Protein AF-A0A1C6ELF5-F1 (afdb_monomer_lite)

Secondary structure (DSSP, 8-state):
--------SEE-HHHHHHHHHHTT----HHHHHHHHHTT--TTEEEEESSSEEEEEEHHHHHHHHHHTT-----

Radius of gyration: 13.24 Å; chains: 1; bounding box: 29×34×34 Å

pLDDT: mean 90.08, std 12.37, range [38.72, 97.38]

Structure (mmCIF, N/CA/C/O backbone):
data_AF-A0A1C6ELF5-F1
#
_entry.id   AF-A0A1C6ELF5-F1
#
loop_
_atom_site.group_PDB
_atom_site.id
_atom_site.type_symbol
_atom_site.label_atom_id
_atom_site.label_alt_id
_atom_site.label_comp_id
_atom_site.label_asym_id
_atom_site.label_entity_id
_atom_site.label_seq_id
_atom_site.pdbx_PDB_ins_code
_atom_site.Cartn_x
_atom_site.Cartn_y
_atom_site.Cartn_z
_atom_site.occupancy
_atom_site.B_iso_or_equiv
_atom_site.auth_seq_id
_atom_site.auth_comp_id
_atom_site.auth_asym_id
_atom_site.auth_atom_id
_atom_site.pdbx_PDB_model_num
ATOM 1 N N . MET A 1 1 ? 13.486 25.936 18.315 1.00 38.72 1 MET A N 1
ATOM 2 C CA . MET A 1 1 ? 14.147 25.384 17.116 1.00 38.72 1 MET A CA 1
ATOM 3 C C . MET A 1 1 ? 13.103 24.549 16.406 1.00 38.72 1 MET A C 1
ATOM 5 O O . MET A 1 1 ? 12.756 23.491 16.905 1.00 38.72 1 MET A O 1
ATOM 9 N N . THR A 1 2 ? 12.478 25.083 15.359 1.00 46.25 2 THR A N 1
ATOM 10 C CA . THR A 1 2 ? 11.530 24.312 14.550 1.00 46.25 2 THR A CA 1
ATOM 11 C C . THR A 1 2 ? 12.357 23.419 13.646 1.00 46.25 2 THR A C 1
ATOM 13 O O . THR A 1 2 ? 12.963 23.897 12.692 1.00 46.25 2 THR A O 1
ATOM 16 N N . GLU A 1 3 ? 12.461 22.151 14.017 1.00 50.03 3 GLU A N 1
ATOM 17 C CA . GLU A 1 3 ? 13.031 21.109 13.178 1.00 50.03 3 GLU A CA 1
ATOM 18 C C . GLU A 1 3 ? 12.157 21.040 11.920 1.00 50.03 3 GLU A C 1
ATOM 20 O O . GLU A 1 3 ? 11.040 20.525 11.949 1.00 50.03 3 GLU A O 1
ATOM 25 N N . THR A 1 4 ? 12.597 21.680 10.834 1.00 52.78 4 THR A N 1
ATOM 26 C CA . THR A 1 4 ? 11.987 21.515 9.516 1.00 52.78 4 THR A CA 1
ATOM 27 C C . THR A 1 4 ? 12.250 20.077 9.115 1.00 52.78 4 THR A C 1
ATOM 29 O O . THR A 1 4 ? 13.297 19.762 8.556 1.00 52.78 4 THR A O 1
ATOM 32 N N . THR A 1 5 ? 11.338 19.186 9.489 1.00 58.69 5 THR A N 1
ATOM 33 C CA . THR A 1 5 ? 11.342 17.803 9.035 1.00 58.69 5 THR A CA 1
ATOM 34 C C . THR A 1 5 ? 11.228 17.876 7.519 1.00 58.69 5 THR A C 1
ATOM 36 O O . THR A 1 5 ? 10.193 18.294 7.001 1.00 58.69 5 THR A O 1
ATOM 39 N N . GLU A 1 6 ? 12.318 17.586 6.807 1.00 69.69 6 GLU A N 1
ATOM 40 C CA . GLU A 1 6 ? 12.324 17.606 5.348 1.00 69.69 6 GLU A CA 1
ATOM 41 C C . GLU A 1 6 ? 11.166 16.746 4.842 1.00 69.69 6 GLU A C 1
ATOM 43 O O . GLU A 1 6 ? 11.065 15.554 5.154 1.00 69.69 6 GLU A O 1
ATOM 48 N N . TYR A 1 7 ? 10.252 17.369 4.099 1.00 75.38 7 TYR A N 1
ATOM 49 C CA . TYR A 1 7 ? 9.120 16.663 3.529 1.00 75.38 7 TYR A CA 1
ATOM 50 C C . TYR A 1 7 ? 9.640 15.627 2.530 1.00 75.38 7 TYR A C 1
ATOM 52 O O . TYR A 1 7 ? 10.154 15.972 1.466 1.00 75.38 7 TYR A O 1
ATOM 60 N N . LYS A 1 8 ? 9.499 14.343 2.873 1.00 82.00 8 LYS A N 1
ATOM 61 C CA . LYS A 1 8 ? 9.827 13.233 1.976 1.00 82.00 8 LYS A CA 1
ATOM 62 C C . LYS A 1 8 ? 8.618 12.929 1.088 1.00 82.00 8 LYS A C 1
ATOM 64 O O . LYS A 1 8 ? 7.615 12.439 1.614 1.00 82.00 8 LYS A O 1
ATOM 69 N N . PRO A 1 9 ? 8.685 13.168 -0.234 1.00 90.44 9 PRO A N 1
ATOM 70 C CA . PRO A 1 9 ? 7.539 12.986 -1.130 1.00 90.44 9 PRO A CA 1
ATOM 71 C C . PRO A 1 9 ? 7.129 11.516 -1.301 1.00 90.44 9 PRO A C 1
ATOM 73 O O . PRO A 1 9 ? 6.001 11.234 -1.712 1.00 90.44 9 PRO A O 1
ATOM 76 N N . THR A 1 10 ? 8.020 10.582 -0.970 1.00 94.75 10 THR A N 1
ATOM 77 C CA . THR A 1 10 ? 7.805 9.141 -1.093 1.00 94.75 10 THR A CA 1
ATOM 78 C C . THR A 1 10 ? 7.939 8.419 0.247 1.00 94.75 10 THR A C 1
ATOM 80 O O . THR A 1 10 ? 8.472 8.948 1.228 1.00 94.75 10 THR A O 1
ATOM 83 N N . LEU A 1 11 ? 7.405 7.201 0.276 1.00 94.56 11 LEU A N 1
ATOM 84 C CA . LEU A 1 11 ? 7.526 6.231 1.355 1.00 94.56 11 LEU A CA 1
ATOM 85 C C . LEU A 1 11 ? 8.289 5.003 0.861 1.00 94.56 11 LEU A C 1
ATOM 87 O O . LEU A 1 11 ? 8.154 4.571 -0.282 1.00 94.56 11 LEU A O 1
ATOM 91 N N . THR A 1 12 ? 9.028 4.380 1.763 1.00 92.44 12 THR A N 1
ATOM 92 C CA . THR A 1 12 ? 9.495 3.006 1.606 1.00 92.44 12 THR A CA 1
ATOM 93 C C . THR A 1 12 ? 8.365 2.019 1.911 1.00 92.44 12 THR A C 1
ATOM 95 O O . THR A 1 12 ? 7.401 2.321 2.621 1.00 92.44 12 THR A O 1
ATOM 98 N N . ALA A 1 13 ? 8.501 0.778 1.434 1.00 92.06 13 ALA A N 1
ATOM 99 C CA . ALA A 1 13 ? 7.553 -0.288 1.771 1.00 92.06 13 ALA A CA 1
ATOM 100 C C . ALA A 1 13 ? 7.505 -0.591 3.284 1.00 92.06 13 ALA A C 1
ATOM 102 O O . ALA A 1 13 ? 6.479 -1.062 3.775 1.00 92.06 13 ALA A O 1
ATOM 103 N N . LEU A 1 14 ? 8.600 -0.330 4.013 1.00 93.00 14 LEU A N 1
ATOM 104 C CA . LEU A 1 14 ? 8.662 -0.495 5.465 1.00 93.00 14 LEU A CA 1
ATOM 105 C C . LEU A 1 14 ? 7.853 0.594 6.180 1.00 93.00 14 LEU A C 1
ATOM 107 O O . LEU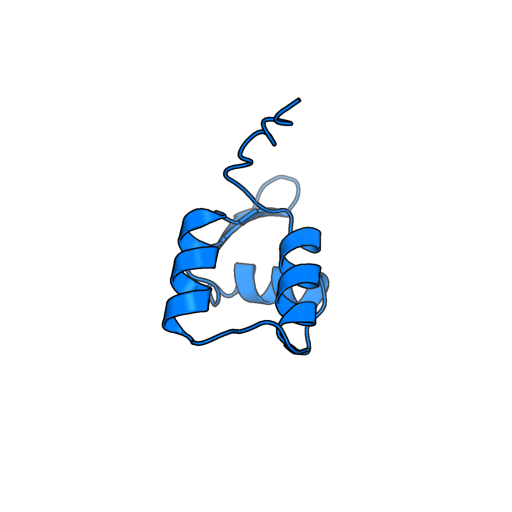 A 1 14 ? 7.025 0.264 7.021 1.00 93.00 14 LEU A O 1
ATOM 111 N N . GLU A 1 15 ? 8.018 1.862 5.796 1.00 94.94 15 GLU A N 1
ATOM 112 C CA . GLU A 1 15 ? 7.241 2.971 6.371 1.00 94.94 15 GLU A CA 1
ATOM 113 C C . GLU A 1 15 ? 5.737 2.785 6.126 1.00 94.94 15 GLU A C 1
ATOM 115 O O . GLU A 1 15 ? 4.933 2.929 7.047 1.00 94.94 15 GLU A O 1
ATOM 120 N N . LEU A 1 16 ? 5.350 2.378 4.909 1.00 95.81 16 LEU A N 1
ATOM 121 C CA . LEU A 1 16 ? 3.956 2.056 4.591 1.00 95.81 16 LEU A CA 1
ATOM 122 C C . LEU A 1 16 ? 3.424 0.894 5.450 1.00 95.81 16 LEU A C 1
ATOM 124 O O . LEU A 1 16 ? 2.285 0.925 5.916 1.00 95.81 16 LEU A O 1
ATOM 128 N N . TYR A 1 17 ? 4.240 -0.141 5.663 1.00 96.00 17 TYR A N 1
ATOM 129 C CA . TYR A 1 17 ? 3.899 -1.268 6.532 1.00 96.00 17 TYR A CA 1
ATOM 130 C C . TYR A 1 17 ? 3.639 -0.828 7.971 1.00 96.00 17 TYR A C 1
ATOM 132 O O . TYR A 1 17 ? 2.610 -1.199 8.543 1.00 96.00 17 TYR A O 1
ATOM 140 N N . GLU A 1 18 ? 4.553 -0.057 8.552 1.00 95.88 18 GLU A N 1
ATOM 141 C CA . GLU A 1 18 ? 4.461 0.382 9.941 1.00 95.88 18 GLU A CA 1
ATOM 142 C C . GLU A 1 18 ? 3.235 1.266 10.165 1.00 95.88 18 GLU A C 1
ATOM 144 O O . GLU A 1 18 ? 2.500 1.061 11.132 1.00 95.88 18 GLU A O 1
ATOM 149 N N . ASP A 1 19 ? 2.962 2.190 9.244 1.00 96.25 19 ASP A N 1
ATOM 150 C CA . ASP A 1 19 ? 1.794 3.063 9.328 1.00 96.25 19 ASP A CA 1
ATOM 151 C C . ASP A 1 19 ? 0.477 2.276 9.236 1.00 96.25 19 ASP A C 1
ATOM 153 O O . ASP A 1 19 ? -0.397 2.390 10.103 1.00 96.25 19 ASP A O 1
ATOM 157 N N . LEU A 1 20 ? 0.353 1.382 8.250 1.00 95.88 20 LEU A N 1
ATOM 158 C CA . LEU A 1 20 ? -0.834 0.538 8.107 1.00 95.88 20 LEU A CA 1
ATOM 159 C C . LEU A 1 20 ? -1.050 -0.357 9.337 1.00 95.88 20 LEU A C 1
ATOM 161 O O . LEU A 1 20 ? -2.192 -0.564 9.753 1.00 95.88 20 LEU A O 1
ATOM 165 N N . ARG A 1 21 ? 0.024 -0.855 9.964 1.00 95.81 21 ARG A N 1
ATOM 166 C CA . ARG A 1 21 ? -0.061 -1.615 11.223 1.00 95.81 21 ARG A CA 1
ATOM 167 C C . ARG A 1 21 ? -0.562 -0.765 12.385 1.00 95.81 21 ARG A C 1
ATOM 169 O O . ARG A 1 21 ? -1.376 -1.269 13.156 1.00 95.81 21 ARG A O 1
ATOM 176 N N . ARG A 1 22 ? -0.145 0.502 12.490 1.00 95.62 22 ARG A N 1
ATOM 177 C CA . ARG A 1 22 ? -0.687 1.462 13.476 1.00 95.62 22 ARG A CA 1
ATOM 178 C C . ARG A 1 22 ? -2.170 1.750 13.240 1.00 95.62 22 ARG A C 1
ATOM 180 O O . ARG A 1 22 ? -2.902 2.001 14.188 1.00 95.62 22 ARG A O 1
ATOM 187 N N . CYS A 1 23 ? -2.635 1.634 11.997 1.00 94.88 23 CYS A N 1
ATOM 188 C CA . CYS A 1 23 ? -4.058 1.677 11.650 1.00 94.88 23 CYS A CA 1
ATOM 189 C C . CYS A 1 23 ? -4.795 0.333 11.858 1.00 94.88 23 CYS A C 1
ATOM 191 O O . CYS A 1 23 ? -5.941 0.184 11.440 1.00 94.88 23 CYS A O 1
ATOM 193 N N . GLY A 1 24 ? -4.146 -0.684 12.439 1.00 94.81 24 GLY A N 1
ATOM 194 C CA . GLY A 1 24 ? -4.731 -2.010 12.680 1.00 94.81 24 GLY A CA 1
ATOM 195 C C . GLY A 1 24 ? -4.774 -2.955 11.488 1.00 94.81 24 GLY A C 1
ATOM 196 O O . GLY A 1 24 ? -5.295 -4.069 11.598 1.00 94.81 24 GLY A O 1
ATOM 197 N N . VAL A 1 25 ? -4.221 -2.563 10.341 1.00 94.38 25 VAL A N 1
ATOM 198 C CA . VAL A 1 25 ? -4.228 -3.405 9.146 1.00 94.38 25 VAL A CA 1
ATOM 199 C C . VAL A 1 25 ? -3.279 -4.585 9.353 1.00 94.38 25 VAL A C 1
ATOM 201 O O . VAL A 1 25 ? -2.081 -4.435 9.598 1.00 94.38 25 VAL A O 1
ATOM 204 N N . LYS A 1 26 ? -3.801 -5.808 9.225 1.00 93.38 26 LYS A N 1
ATOM 205 C CA . LYS A 1 26 ? -2.996 -7.039 9.275 1.00 93.38 26 LYS A CA 1
ATOM 206 C C . LYS A 1 26 ? -2.237 -7.225 7.957 1.00 93.38 26 LYS A C 1
ATOM 208 O O . LYS A 1 26 ? -2.735 -7.828 6.997 1.00 93.38 26 LYS A O 1
ATOM 213 N N . THR A 1 27 ? -1.026 -6.681 7.918 1.00 94.38 27 THR A N 1
ATOM 214 C CA . THR A 1 27 ? -0.141 -6.716 6.751 1.00 94.38 27 THR A CA 1
ATOM 215 C C . THR A 1 27 ? 1.321 -6.983 7.127 1.00 94.38 27 THR A C 1
ATOM 217 O O . THR A 1 27 ? 1.646 -7.099 8.305 1.00 94.38 27 THR A O 1
ATOM 220 N N . SER A 1 28 ? 2.178 -7.137 6.120 1.00 93.69 28 SER A N 1
ATOM 221 C CA . SER A 1 28 ? 3.632 -7.318 6.211 1.00 93.69 28 SER A CA 1
ATOM 222 C C . SER A 1 28 ? 4.306 -6.632 5.013 1.00 93.69 28 SER A C 1
ATOM 224 O O . SER A 1 28 ? 3.626 -6.408 4.004 1.00 93.69 28 SER A O 1
ATOM 226 N N . PRO A 1 29 ? 5.621 -6.338 5.054 1.00 92.25 29 PRO A N 1
ATOM 227 C CA . PRO A 1 29 ? 6.321 -5.759 3.905 1.00 92.25 29 PRO A CA 1
ATOM 228 C C . PRO A 1 29 ? 6.160 -6.594 2.624 1.00 92.25 29 PRO A C 1
ATOM 230 O O . PRO A 1 29 ? 5.900 -6.046 1.556 1.00 92.25 29 PRO A O 1
ATOM 233 N N . THR A 1 30 ? 6.220 -7.927 2.729 1.00 93.50 30 THR A N 1
ATOM 234 C CA . THR A 1 30 ? 6.007 -8.846 1.597 1.00 93.50 30 THR A CA 1
ATOM 235 C C . THR A 1 30 ? 4.593 -8.739 1.029 1.00 93.50 30 THR A C 1
ATOM 237 O O . THR A 1 30 ? 4.423 -8.660 -0.186 1.00 93.50 30 THR A O 1
ATOM 240 N N . LYS A 1 31 ? 3.570 -8.689 1.894 1.00 94.81 31 LYS A N 1
ATOM 241 C CA . LYS A 1 31 ? 2.172 -8.550 1.462 1.00 94.81 31 LYS A CA 1
ATOM 242 C C . LYS A 1 31 ? 1.925 -7.201 0.787 1.00 94.81 31 LYS A C 1
ATOM 244 O O . LYS A 1 31 ? 1.218 -7.154 -0.212 1.00 94.81 31 LYS A O 1
ATOM 249 N N . ILE A 1 32 ? 2.526 -6.125 1.295 1.00 95.56 32 ILE A N 1
ATOM 250 C CA . ILE A 1 32 ? 2.452 -4.796 0.676 1.00 95.56 32 ILE A CA 1
ATOM 251 C C . ILE A 1 32 ? 3.055 -4.811 -0.720 1.00 95.56 32 ILE A C 1
ATOM 253 O O . ILE A 1 32 ? 2.372 -4.417 -1.658 1.00 95.56 32 ILE A O 1
ATOM 257 N N . LYS A 1 33 ? 4.277 -5.328 -0.880 1.00 94.56 33 LYS A N 1
ATOM 258 C CA . LYS A 1 33 ? 4.929 -5.433 -2.193 1.00 94.56 33 LYS A CA 1
ATOM 259 C C . LYS A 1 33 ? 4.064 -6.196 -3.200 1.00 94.56 33 LYS A C 1
ATOM 261 O O . LYS A 1 33 ? 3.830 -5.696 -4.295 1.00 94.56 33 LYS A O 1
ATOM 266 N N . ALA A 1 34 ? 3.506 -7.339 -2.794 1.00 95.06 34 ALA A N 1
ATOM 267 C CA . ALA A 1 34 ? 2.611 -8.125 -3.643 1.00 95.06 34 ALA A CA 1
ATOM 268 C C . ALA A 1 34 ? 1.334 -7.357 -4.038 1.00 95.06 34 ALA A C 1
ATOM 270 O O . ALA A 1 34 ? 0.898 -7.429 -5.183 1.00 95.06 34 ALA A O 1
ATOM 271 N N . LEU A 1 35 ? 0.736 -6.593 -3.117 1.00 95.69 35 LEU A N 1
ATOM 27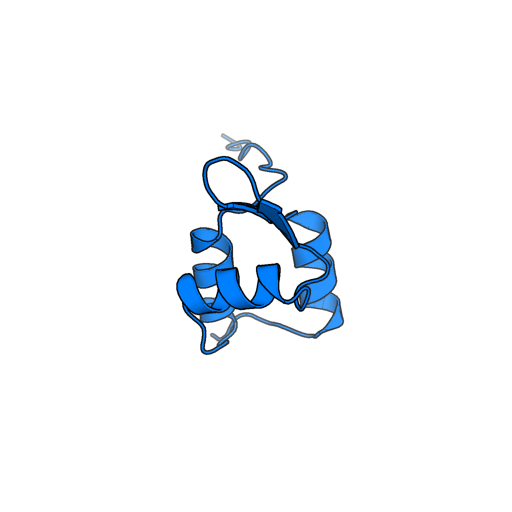2 C CA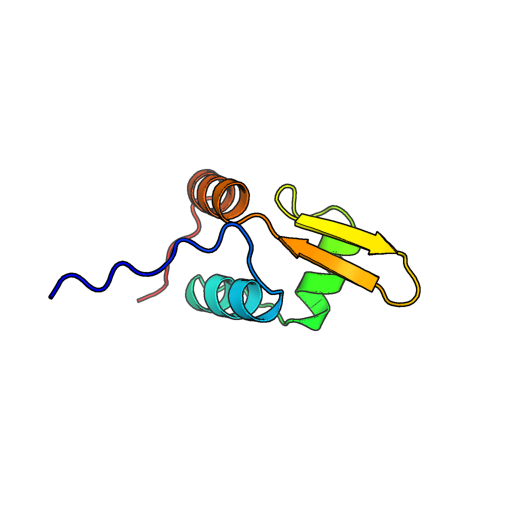 . LEU A 1 35 ? -0.449 -5.777 -3.405 1.00 95.69 35 LEU A CA 1
ATOM 273 C C . LEU A 1 35 ? -0.143 -4.595 -4.335 1.00 95.69 35 LEU A C 1
ATOM 275 O O . LEU A 1 35 ? -0.989 -4.259 -5.164 1.00 95.69 35 LEU A O 1
ATOM 279 N N . ILE A 1 36 ? 1.050 -4.000 -4.233 1.00 96.31 36 ILE A N 1
ATOM 280 C CA . ILE A 1 36 ? 1.516 -2.969 -5.173 1.00 96.31 36 ILE A CA 1
ATOM 281 C C . ILE A 1 36 ? 1.658 -3.574 -6.575 1.00 96.31 36 ILE A C 1
ATOM 283 O O . ILE A 1 36 ? 1.080 -3.043 -7.516 1.00 96.31 36 ILE A O 1
ATOM 287 N N . GLN A 1 37 ? 2.319 -4.729 -6.705 1.00 94.88 37 GLN A N 1
ATOM 288 C CA . GLN A 1 37 ? 2.471 -5.432 -7.991 1.00 94.88 37 GLN A CA 1
ATOM 289 C C . GLN A 1 37 ? 1.129 -5.830 -8.619 1.00 94.88 37 GLN A C 1
ATOM 291 O O . GLN A 1 37 ? 0.968 -5.803 -9.833 1.00 94.88 37 GLN A O 1
ATOM 296 N N . GLN A 1 38 ? 0.136 -6.170 -7.797 1.00 95.25 38 GLN A N 1
ATOM 297 C CA . GLN A 1 38 ? -1.226 -6.470 -8.250 1.00 95.25 38 GLN A CA 1
ATOM 298 C C . GLN A 1 38 ? -2.067 -5.217 -8.561 1.00 95.25 38 GLN A C 1
ATOM 300 O O . GLN A 1 38 ? -3.267 -5.343 -8.827 1.00 95.25 38 GLN A O 1
ATOM 305 N N . GLY A 1 39 ? -1.493 -4.014 -8.457 1.00 94.50 39 GLY A N 1
ATOM 306 C CA . GLY A 1 39 ? -2.183 -2.746 -8.700 1.00 94.50 39 GLY A CA 1
ATOM 307 C C . GLY A 1 39 ? -3.305 -2.446 -7.700 1.00 94.50 39 GLY A C 1
ATOM 308 O O . GLY A 1 39 ? -4.251 -1.734 -8.027 1.00 94.50 39 GLY A O 1
ATOM 309 N N . LYS A 1 40 ? -3.261 -3.016 -6.487 1.00 95.25 40 LYS A N 1
ATOM 310 C CA . LYS A 1 40 ? -4.315 -2.829 -5.470 1.00 95.25 40 LYS A CA 1
ATOM 311 C C . LYS A 1 40 ? -4.194 -1.512 -4.710 1.00 95.25 40 LYS A C 1
ATOM 313 O O . LYS A 1 40 ? -5.173 -1.080 -4.103 1.00 95.25 40 LYS A O 1
ATOM 318 N N . TYR A 1 41 ? -3.021 -0.884 -4.738 1.00 95.38 41 TYR A N 1
ATOM 319 C CA . TYR A 1 41 ? -2.781 0.410 -4.112 1.00 95.38 41 TYR A CA 1
ATOM 320 C C . TYR A 1 41 ? -2.643 1.502 -5.176 1.00 95.3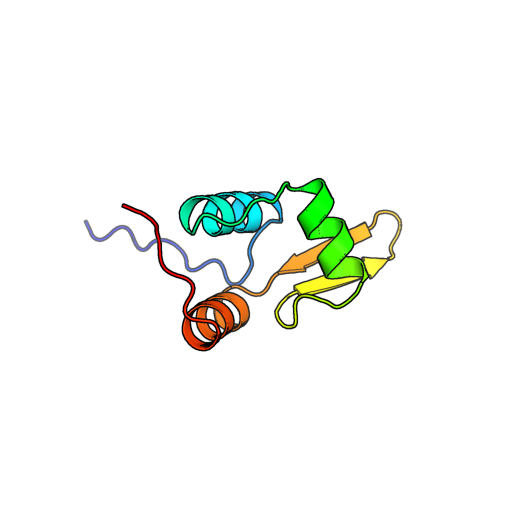8 41 TYR A C 1
ATOM 322 O O . TYR A 1 41 ? -1.634 1.532 -5.870 1.00 95.38 41 TYR A O 1
ATOM 330 N N . PRO A 1 42 ? -3.616 2.426 -5.296 1.00 95.38 42 PRO A N 1
ATOM 331 C CA . PRO A 1 42 ? -3.607 3.455 -6.342 1.00 95.38 42 PRO A CA 1
ATOM 332 C C . PRO A 1 42 ? -2.537 4.540 -6.127 1.00 95.38 42 PRO A C 1
ATOM 334 O O . PRO A 1 42 ? -2.330 5.383 -6.990 1.00 95.38 42 PRO A O 1
ATOM 337 N N . PHE A 1 43 ? -1.885 4.539 -4.965 1.00 96.94 43 PHE A N 1
ATOM 338 C CA . PHE A 1 43 ? -0.850 5.490 -4.556 1.00 96.94 43 PHE A CA 1
ATOM 339 C C . PHE A 1 43 ? 0.572 4.927 -4.697 1.00 96.94 43 PHE A C 1
ATOM 341 O O . PHE A 1 43 ? 1.530 5.562 -4.257 1.00 96.94 43 PHE A O 1
ATOM 348 N N . ALA A 1 44 ? 0.714 3.719 -5.243 1.00 97.31 44 ALA A N 1
ATOM 349 C CA . ALA A 1 44 ? 1.994 3.048 -5.372 1.00 97.31 44 ALA A CA 1
ATOM 350 C C . ALA A 1 44 ? 2.119 2.360 -6.729 1.00 97.31 44 ALA A C 1
ATOM 352 O O . ALA A 1 44 ? 1.143 1.840 -7.268 1.00 97.31 44 ALA A O 1
ATOM 353 N N . VAL A 1 45 ? 3.338 2.320 -7.249 1.00 95.56 45 VAL A N 1
ATOM 354 C CA . VAL A 1 45 ? 3.681 1.633 -8.492 1.00 95.56 45 VAL A CA 1
ATOM 355 C C . VAL A 1 45 ? 4.856 0.694 -8.255 1.00 95.56 45 VAL A C 1
ATOM 357 O O . VAL A 1 45 ? 5.709 0.936 -7.398 1.00 95.56 45 VAL A O 1
ATOM 360 N N . SER A 1 46 ? 4.884 -0.403 -9.005 1.00 95.12 46 SER A N 1
ATOM 361 C CA . SER A 1 46 ? 6.050 -1.277 -9.103 1.00 95.12 46 SER A CA 1
ATOM 362 C C . SER A 1 46 ? 6.643 -1.171 -10.499 1.00 95.12 46 SER A C 1
ATOM 364 O O . SER A 1 46 ? 5.910 -1.305 -11.479 1.00 95.12 46 SER A O 1
ATOM 366 N N . CYS A 1 47 ? 7.957 -1.000 -10.577 1.00 90.62 47 CYS A N 1
ATOM 367 C CA . CYS A 1 47 ? 8.703 -0.983 -11.828 1.00 90.62 47 CYS A CA 1
ATOM 368 C C . CYS A 1 47 ? 9.609 -2.213 -11.881 1.00 90.62 47 CYS A C 1
ATOM 370 O O . CYS A 1 47 ? 10.424 -2.440 -10.983 1.00 90.62 47 CYS A O 1
ATOM 372 N N . GLU A 1 48 ? 9.460 -3.027 -12.925 1.00 89.50 48 GLU A N 1
ATOM 373 C CA . GLU A 1 48 ? 10.358 -4.155 -13.160 1.00 89.50 48 GLU A CA 1
ATOM 374 C C . GLU A 1 48 ? 11.624 -3.666 -13.872 1.00 89.50 48 GLU A C 1
ATOM 376 O O . GLU A 1 48 ? 11.583 -3.254 -15.030 1.00 89.50 48 GLU A O 1
ATOM 381 N N . MET A 1 49 ? 12.749 -3.686 -13.153 1.00 87.81 49 MET A N 1
ATOM 382 C CA . MET A 1 49 ? 14.091 -3.425 -13.682 1.00 87.81 49 MET A CA 1
ATOM 383 C C . MET A 1 49 ? 14.991 -4.650 -13.432 1.00 87.81 49 MET A C 1
ATOM 385 O O . MET A 1 49 ? 14.508 -5.780 -13.405 1.00 87.81 49 MET A O 1
ATOM 389 N N . SER A 1 50 ? 16.300 -4.456 -13.212 1.00 90.00 50 SER A N 1
ATOM 390 C CA . SER A 1 50 ? 17.195 -5.532 -12.746 1.00 90.00 50 SER A CA 1
ATOM 391 C C . SER A 1 50 ? 16.780 -6.088 -11.376 1.00 90.00 50 SER A C 1
ATOM 393 O O . SER A 1 50 ? 16.984 -7.266 -11.097 1.00 90.00 50 SER A O 1
ATOM 395 N N . HIS A 1 51 ? 16.153 -5.248 -10.551 1.00 86.50 51 HIS A N 1
ATOM 396 C CA . HIS A 1 51 ? 15.396 -5.619 -9.362 1.00 86.50 51 HIS A CA 1
ATOM 397 C C . HIS A 1 51 ? 14.040 -4.907 -9.407 1.00 86.50 51 HIS A C 1
ATOM 399 O O . HIS A 1 51 ? 13.916 -3.843 -10.012 1.00 86.50 51 HIS A O 1
ATOM 405 N N . THR A 1 52 ? 13.014 -5.480 -8.774 1.00 88.75 52 THR A N 1
ATOM 406 C CA . THR A 1 52 ? 11.723 -4.794 -8.652 1.00 88.75 52 THR A CA 1
ATOM 407 C C . THR A 1 52 ? 11.857 -3.610 -7.703 1.00 88.75 52 THR A C 1
ATOM 409 O O . THR A 1 52 ? 12.114 -3.787 -6.507 1.00 88.75 52 THR A O 1
ATOM 412 N N . GLU A 1 53 ? 11.624 -2.417 -8.232 1.00 90.94 53 GLU A N 1
ATOM 413 C CA . GLU A 1 53 ? 11.561 -1.185 -7.458 1.00 90.94 53 GLU A CA 1
ATOM 414 C C . GLU A 1 53 ? 10.108 -0.812 -7.159 1.00 90.94 53 GLU A C 1
ATOM 416 O O . GLU A 1 53 ? 9.183 -1.165 -7.895 1.00 90.94 53 GLU A O 1
ATOM 421 N N . PHE A 1 54 ? 9.906 -0.121 -6.037 1.00 93.44 54 PHE A N 1
ATOM 422 C CA . PHE A 1 54 ? 8.592 0.293 -5.559 1.00 93.44 54 PHE A CA 1
ATOM 423 C C . PHE A 1 54 ? 8.623 1.784 -5.260 1.00 93.44 54 PHE A C 1
ATO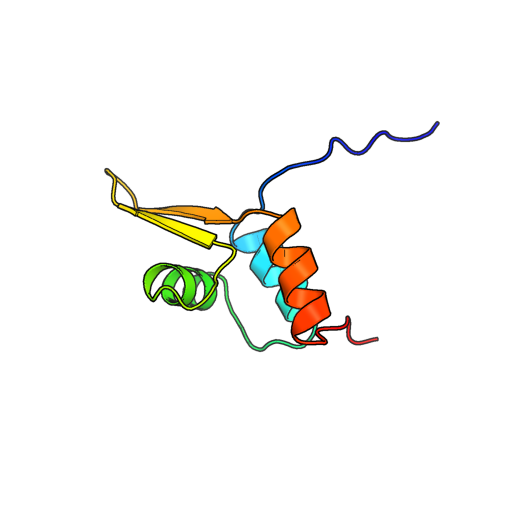M 425 O O . PHE A 1 54 ? 9.390 2.221 -4.402 1.00 93.44 54 PHE A O 1
ATOM 432 N N . GLU A 1 55 ? 7.745 2.542 -5.905 1.00 94.31 55 GLU A N 1
ATOM 433 C CA . GLU A 1 55 ? 7.516 3.945 -5.580 1.00 94.31 55 GLU A CA 1
ATOM 434 C C . GLU A 1 55 ? 6.159 4.077 -4.897 1.00 94.31 55 GLU A C 1
ATOM 436 O O . GLU A 1 55 ? 5.134 3.653 -5.431 1.00 94.31 55 GLU A O 1
ATOM 441 N N . ILE A 1 56 ? 6.147 4.644 -3.693 1.00 97.06 56 ILE A N 1
ATOM 442 C CA . ILE A 1 56 ? 4.933 4.870 -2.906 1.00 97.06 56 ILE A CA 1
ATOM 443 C C . ILE A 1 56 ? 4.842 6.371 -2.664 1.00 97.06 56 ILE A C 1
ATOM 445 O O . ILE A 1 56 ? 5.678 6.939 -1.960 1.00 97.06 56 ILE A O 1
ATOM 449 N N . TYR A 1 57 ? 3.841 7.025 -3.242 1.00 97.19 57 TYR A N 1
ATOM 450 C CA . TYR A 1 57 ? 3.686 8.472 -3.149 1.00 97.19 57 TYR A CA 1
ATOM 451 C C . TYR A 1 57 ? 2.957 8.840 -1.856 1.00 97.19 57 TYR A C 1
ATOM 453 O O . TYR A 1 57 ? 1.823 8.413 -1.627 1.00 97.19 57 TYR A O 1
ATOM 461 N N . ARG A 1 58 ? 3.598 9.656 -1.010 1.00 96.31 58 ARG A N 1
ATOM 462 C CA . ARG A 1 58 ? 3.096 9.982 0.333 1.00 96.31 58 ARG A CA 1
ATOM 463 C C . ARG A 1 58 ? 1.742 10.688 0.292 1.00 96.31 58 ARG A C 1
ATOM 465 O O . ARG A 1 58 ? 0.803 10.228 0.929 1.00 96.31 58 ARG A O 1
ATOM 472 N N . LYS A 1 59 ? 1.622 11.762 -0.491 1.00 95.69 59 LYS A N 1
ATOM 473 C CA . LYS A 1 59 ? 0.382 12.549 -0.567 1.00 95.69 59 LYS A CA 1
ATOM 474 C C . LYS A 1 59 ? -0.820 11.721 -1.071 1.00 95.69 59 LYS A C 1
ATOM 476 O O . LYS A 1 59 ? -1.823 11.677 -0.365 1.00 95.69 59 LYS A O 1
ATOM 481 N N . PRO A 1 60 ? -0.736 10.989 -2.203 1.00 97.38 60 PRO A N 1
ATOM 482 C CA . PRO A 1 60 ? -1.823 10.102 -2.632 1.00 97.38 60 PRO A CA 1
ATOM 483 C C . PRO A 1 60 ? -2.182 9.016 -1.609 1.00 97.38 60 PRO A C 1
ATOM 485 O O . PRO A 1 60 ? -3.338 8.607 -1.514 1.00 97.38 60 PRO A O 1
ATOM 488 N N . TYR A 1 61 ? -1.205 8.535 -0.838 1.00 97.12 61 TYR A N 1
ATOM 489 C CA . TYR A 1 61 ? -1.449 7.585 0.241 1.00 97.12 61 TYR A CA 1
ATOM 490 C C . TYR A 1 61 ? -2.236 8.205 1.405 1.00 97.12 61 TYR A C 1
ATOM 492 O O . TYR A 1 61 ? -3.195 7.597 1.881 1.00 97.12 61 TYR A O 1
ATOM 500 N N . GLU A 1 62 ? -1.861 9.406 1.844 1.00 95.38 62 GLU A N 1
ATOM 501 C CA . GLU A 1 62 ? -2.556 10.147 2.904 1.00 95.38 62 GLU A CA 1
ATOM 502 C C . GLU A 1 62 ? -4.007 10.453 2.499 1.00 95.38 62 GLU A C 1
ATOM 504 O O . GLU A 1 62 ? -4.934 10.109 3.233 1.00 95.38 62 GLU A O 1
ATOM 509 N N . GLU A 1 63 ? -4.221 10.958 1.281 1.00 96.38 63 GLU A N 1
ATOM 510 C CA . GLU A 1 63 ? -5.558 11.194 0.713 1.00 96.38 63 GLU A CA 1
ATOM 511 C C . GLU A 1 63 ? -6.383 9.898 0.629 1.00 96.38 63 GLU A C 1
ATOM 513 O O . GLU A 1 63 ? -7.578 9.871 0.940 1.00 96.38 63 GLU A O 1
ATOM 518 N N . TRP A 1 64 ? -5.751 8.787 0.233 1.00 96.44 64 TRP A N 1
ATOM 519 C CA . TRP A 1 64 ? -6.409 7.485 0.203 1.00 96.44 64 TRP A CA 1
ATOM 520 C C . TRP A 1 64 ? -6.811 7.017 1.605 1.00 96.44 64 TRP A C 1
ATOM 522 O O . TRP A 1 64 ? -7.945 6.565 1.767 1.00 96.44 64 TRP A O 1
ATOM 532 N N . LYS A 1 65 ? -5.935 7.148 2.614 1.00 95.06 65 LYS A N 1
ATOM 533 C CA . LYS A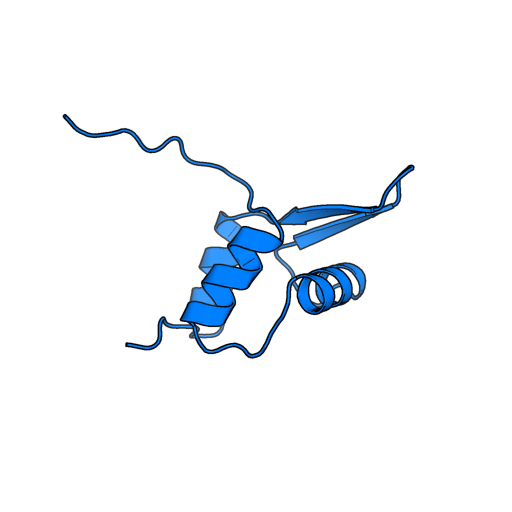 1 65 ? -6.233 6.787 4.014 1.00 95.06 65 LYS A CA 1
ATOM 534 C C . LYS A 1 65 ? -7.459 7.524 4.530 1.00 95.06 65 LYS A C 1
ATOM 536 O O . LYS A 1 65 ? -8.339 6.888 5.111 1.00 95.06 65 LYS A O 1
ATOM 541 N N . GLU A 1 66 ? -7.524 8.832 4.297 1.00 95.62 66 GLU A N 1
ATOM 542 C CA . GLU A 1 66 ? -8.671 9.658 4.675 1.00 95.62 66 GLU A CA 1
ATOM 543 C C . GLU A 1 66 ? -9.946 9.171 3.984 1.00 95.62 66 GLU A C 1
ATOM 545 O O . GLU A 1 66 ? -10.957 8.926 4.644 1.00 95.62 66 GLU A O 1
ATOM 550 N N . LYS A 1 67 ? -9.878 8.930 2.668 1.00 95.75 67 LYS A N 1
ATOM 551 C CA . LYS A 1 67 ? -11.013 8.459 1.866 1.00 95.75 67 LYS A CA 1
ATOM 552 C C . LYS A 1 67 ? -11.561 7.109 2.329 1.00 95.75 67 LYS A C 1
ATOM 554 O O . LYS A 1 67 ? -12.774 6.914 2.311 1.00 95.75 67 LYS A O 1
ATOM 559 N N . VAL A 1 68 ? -10.698 6.167 2.716 1.00 93.56 68 VAL A N 1
ATOM 560 C CA . VAL A 1 68 ? -11.128 4.845 3.210 1.00 93.56 68 VAL A CA 1
ATOM 561 C C . VAL A 1 68 ? -11.420 4.826 4.714 1.00 93.56 68 VAL A C 1
ATOM 563 O O . VAL A 1 68 ? -11.800 3.786 5.248 1.00 93.56 68 VAL A O 1
ATOM 566 N N . GLY A 1 69 ? -11.247 5.955 5.407 1.00 94.00 69 GLY A N 1
ATOM 567 C CA . GLY A 1 69 ? -11.510 6.081 6.839 1.00 94.00 69 GLY A CA 1
ATOM 568 C C . GLY A 1 69 ? -10.509 5.344 7.734 1.00 94.00 69 GLY A C 1
ATOM 569 O O . GLY A 1 69 ? -10.864 4.974 8.854 1.00 94.00 69 GLY A O 1
ATOM 570 N N . LEU A 1 70 ? -9.274 5.119 7.270 1.00 94.06 70 LEU A N 1
ATOM 571 C CA . LEU A 1 70 ? -8.220 4.507 8.085 1.00 94.06 70 LEU A CA 1
ATOM 572 C C . LEU A 1 70 ? -7.727 5.494 9.145 1.00 94.06 70 LEU A C 1
ATOM 574 O O . LEU A 1 70 ? -7.228 6.572 8.829 1.00 94.06 70 LEU A O 1
ATOM 578 N N . LYS A 1 71 ? -7.834 5.094 10.413 1.00 92.81 71 LYS A N 1
ATOM 579 C CA . LYS A 1 71 ? -7.392 5.869 11.577 1.00 92.81 71 LYS A CA 1
ATOM 580 C C . LYS A 1 71 ? -6.421 5.042 12.408 1.00 92.81 71 LYS A C 1
ATOM 582 O O . LYS A 1 71 ? -6.512 3.815 12.411 1.00 92.81 71 LYS A O 1
ATOM 587 N N . TYR A 1 72 ? -5.514 5.710 13.119 1.00 93.50 72 TYR A N 1
ATOM 588 C CA . TYR A 1 72 ? -4.664 5.030 14.093 1.00 93.50 72 TYR A CA 1
ATOM 589 C C . TYR A 1 72 ? -5.516 4.431 15.207 1.00 93.50 72 TYR A C 1
ATOM 591 O O . TYR A 1 72 ? -6.494 5.036 15.651 1.00 93.50 72 TYR A O 1
ATOM 599 N N . ILE A 1 73 ? -5.148 3.226 15.623 1.00 88.69 73 ILE A N 1
ATOM 600 C CA . ILE A 1 73 ? -5.747 2.576 16.779 1.00 88.69 73 ILE A CA 1
ATOM 601 C C . ILE A 1 73 ? -4.987 3.072 18.008 1.00 88.69 73 ILE A C 1
ATOM 603 O O . ILE A 1 73 ? -3.757 3.013 18.026 1.00 88.69 73 ILE A O 1
ATOM 607 N N . ASN A 1 74 ? -5.733 3.599 18.978 1.00 66.00 74 ASN A N 1
ATOM 608 C CA . ASN A 1 74 ? -5.219 3.989 20.291 1.00 66.00 74 ASN A CA 1
ATOM 609 C C . ASN A 1 74 ? -4.853 2.767 21.135 1.00 66.00 74 ASN A C 1
ATOM 611 O O . ASN A 1 74 ? -5.596 1.761 21.056 1.00 66.00 74 ASN A O 1
#

Foldseek 3Di:
DPPPPPDDQWDDLVRVVVVVVQLVDPDDSVRSVVCQPVVVQVQKHWDDDVHIDITGGPVSVVVVCVVVVRDGDD

Sequence (74 aa):
MTETTEYKPTLTALELYEDLRRCGVKTSPTKIKALIQQGKYPFAVSCEMSHTEFEIYRKPYEEWKEKVGLKYIN